Protein AF-A0A367X5G1-F1 (afdb_monomer_lite)

Structure (mmCIF, N/CA/C/O backbone):
data_AF-A0A367X5G1-F1
#
_entry.id   AF-A0A367X5G1-F1
#
loop_
_atom_site.group_PDB
_atom_site.id
_atom_site.type_symbol
_atom_site.label_atom_id
_atom_site.label_alt_id
_atom_site.label_comp_id
_atom_site.label_asym_id
_atom_site.label_entity_id
_atom_site.label_seq_id
_atom_site.pdbx_PDB_ins_code
_atom_site.Cartn_x
_atom_site.Cartn_y
_atom_site.Cartn_z
_atom_site.occupancy
_atom_site.B_iso_or_equiv
_atom_site.auth_seq_id
_atom_site.auth_comp_id
_atom_site.auth_asym_id
_atom_site.auth_atom_id
_atom_site.pdbx_PDB_model_num
ATOM 1 N N . MET A 1 1 ? -5.431 -6.574 11.612 1.00 63.06 1 MET A N 1
ATOM 2 C CA . MET A 1 1 ? -4.129 -6.789 12.291 1.00 63.06 1 MET A CA 1
ATOM 3 C C . MET A 1 1 ? -3.278 -7.866 11.630 1.00 63.06 1 MET A C 1
ATOM 5 O O . MET A 1 1 ? -2.193 -7.512 11.198 1.00 63.06 1 MET A O 1
ATOM 9 N N . LEU A 1 2 ? -3.741 -9.118 11.477 1.00 77.88 2 LEU A N 1
ATOM 10 C CA . LEU A 1 2 ? -2.926 -10.194 10.876 1.00 77.88 2 LEU A CA 1
ATOM 11 C C . LEU A 1 2 ? -2.351 -9.821 9.493 1.00 77.88 2 LEU A C 1
ATOM 13 O O . LEU A 1 2 ? -1.154 -9.952 9.275 1.00 77.88 2 LEU A O 1
ATOM 17 N N . GLY A 1 3 ? -3.182 -9.261 8.603 1.00 74.31 3 GLY A N 1
ATOM 18 C CA . GLY A 1 3 ? -2.740 -8.799 7.280 1.00 74.31 3 GLY A CA 1
ATOM 19 C C . GLY A 1 3 ? -1.658 -7.712 7.331 1.00 74.31 3 GLY A C 1
ATOM 20 O O . GLY A 1 3 ? -0.680 -7.794 6.599 1.00 74.31 3 GLY A O 1
ATOM 21 N N . GLY A 1 4 ? -1.770 -6.753 8.259 1.00 78.25 4 GLY A N 1
ATOM 22 C CA . GLY A 1 4 ? -0.747 -5.722 8.465 1.00 78.25 4 GLY A CA 1
ATOM 23 C C . GLY A 1 4 ? 0.596 -6.311 8.907 1.00 78.25 4 GLY A C 1
ATOM 24 O O . GLY A 1 4 ? 1.635 -5.938 8.372 1.00 78.25 4 GLY A O 1
ATOM 25 N N . ILE A 1 5 ? 0.579 -7.293 9.813 1.00 81.69 5 ILE A N 1
ATOM 26 C CA . ILE A 1 5 ? 1.795 -7.984 10.270 1.00 81.69 5 ILE A CA 1
ATOM 27 C C . ILE A 1 5 ? 2.436 -8.776 9.125 1.00 81.69 5 ILE A C 1
ATOM 29 O O . ILE A 1 5 ? 3.641 -8.682 8.918 1.00 81.69 5 ILE A O 1
ATOM 33 N N . ILE A 1 6 ? 1.630 -9.497 8.341 1.00 83.50 6 ILE A N 1
ATOM 34 C CA . ILE A 1 6 ? 2.104 -10.263 7.177 1.00 83.50 6 ILE A CA 1
ATOM 35 C C . ILE A 1 6 ? 2.696 -9.338 6.102 1.00 83.50 6 ILE A C 1
ATOM 37 O O . ILE A 1 6 ? 3.604 -9.743 5.385 1.00 83.50 6 ILE A O 1
ATOM 41 N N . SER A 1 7 ? 2.237 -8.086 6.007 1.00 81.00 7 SER A N 1
ATOM 42 C CA . SER A 1 7 ? 2.777 -7.117 5.045 1.00 81.00 7 SER A CA 1
ATOM 43 C C . SER A 1 7 ? 4.079 -6.430 5.463 1.00 81.00 7 SER A C 1
ATOM 45 O O . SER A 1 7 ? 4.793 -5.935 4.599 1.00 81.00 7 SER A O 1
ATOM 47 N N . LEU A 1 8 ? 4.435 -6.417 6.752 1.00 81.88 8 LEU A N 1
ATOM 48 C CA . LEU A 1 8 ? 5.690 -5.817 7.229 1.00 81.88 8 LEU A CA 1
ATOM 49 C C . LEU A 1 8 ? 6.955 -6.348 6.529 1.00 81.88 8 LEU A C 1
ATOM 51 O O . LEU A 1 8 ? 7.773 -5.516 6.133 1.00 81.88 8 LEU A O 1
ATOM 55 N N . PRO A 1 9 ? 7.145 -7.669 6.316 1.00 81.44 9 PRO A N 1
ATOM 56 C CA . PRO A 1 9 ? 8.292 -8.154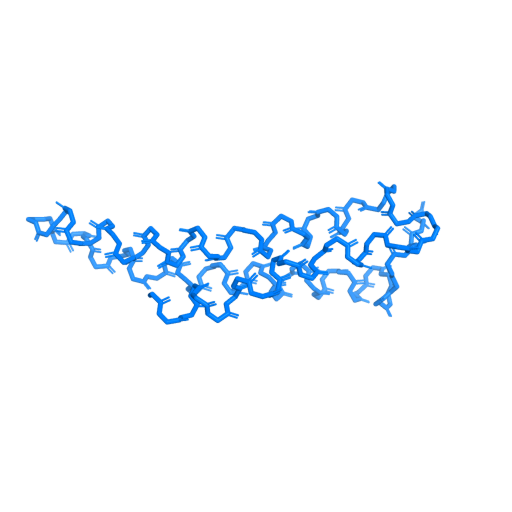 5.552 1.00 81.44 9 PRO A CA 1
ATOM 57 C C . PRO A 1 9 ? 8.309 -7.598 4.125 1.00 81.44 9 PRO A C 1
ATOM 59 O O . PRO A 1 9 ? 9.366 -7.203 3.650 1.00 81.44 9 PRO A O 1
ATOM 62 N N . PHE A 1 10 ? 7.156 -7.463 3.463 1.00 79.25 10 PHE A N 1
ATOM 63 C CA . PHE A 1 10 ? 7.090 -6.851 2.131 1.00 79.25 10 PHE A CA 1
ATOM 64 C C . PHE A 1 10 ? 7.527 -5.382 2.140 1.00 79.25 10 PHE A C 1
ATOM 66 O O . PHE A 1 10 ? 8.200 -4.947 1.210 1.00 79.25 10 PHE A O 1
ATOM 73 N N . VAL A 1 11 ? 7.227 -4.629 3.204 1.00 83.56 11 VAL A N 1
ATOM 74 C CA . VAL A 1 11 ? 7.769 -3.271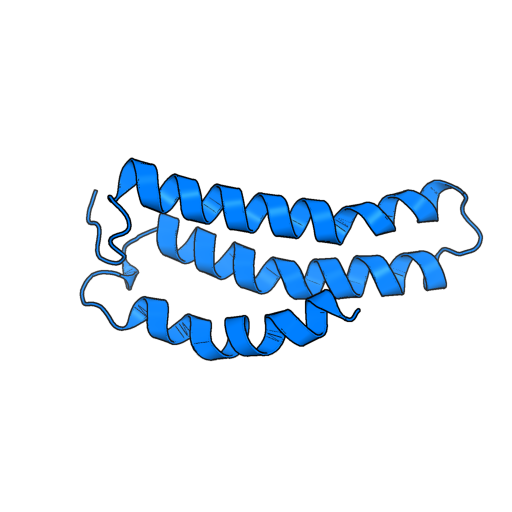 3.377 1.00 83.56 11 VAL A CA 1
ATOM 75 C C . VAL A 1 11 ? 9.282 -3.308 3.598 1.00 83.56 11 VAL A C 1
ATOM 77 O O . VAL A 1 11 ? 9.997 -2.499 3.021 1.00 83.56 11 VAL A O 1
ATOM 80 N N . MET A 1 12 ? 9.809 -4.258 4.369 1.00 83.38 12 MET A N 1
ATOM 81 C CA . MET A 1 12 ? 11.260 -4.364 4.575 1.00 83.38 12 MET A CA 1
ATOM 82 C C . MET A 1 12 ? 12.026 -4.760 3.307 1.00 83.38 12 MET A C 1
ATOM 84 O O . MET A 1 12 ? 13.160 -4.325 3.133 1.00 83.38 12 MET A O 1
ATOM 88 N N . PHE A 1 13 ? 11.408 -5.530 2.408 1.00 79.19 13 PHE A N 1
ATOM 89 C CA . PHE A 1 13 ? 11.987 -5.888 1.106 1.00 79.19 13 PHE A CA 1
ATOM 90 C C . PHE A 1 13 ? 11.705 -4.865 -0.003 1.00 79.19 13 PHE A C 1
ATOM 92 O O . PHE A 1 13 ? 12.316 -4.930 -1.065 1.0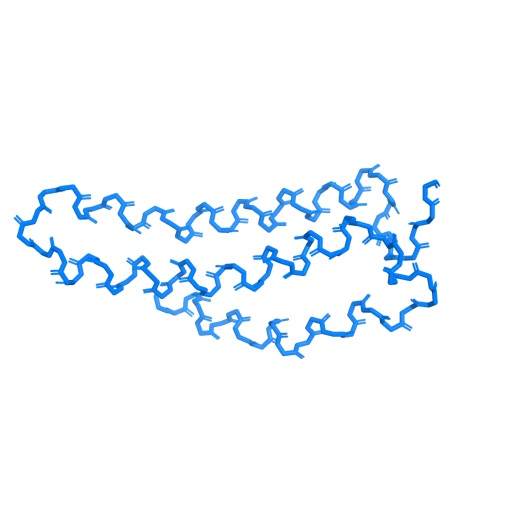0 79.19 13 PHE A O 1
ATOM 99 N N . SER A 1 14 ? 10.827 -3.889 0.231 1.00 79.75 14 SER A N 1
ATOM 100 C CA . SER A 1 14 ? 10.494 -2.854 -0.750 1.00 79.75 14 SER A CA 1
ATOM 101 C C . SER A 1 14 ? 11.673 -2.015 -1.291 1.00 79.75 14 SER A C 1
ATOM 103 O O . SER A 1 14 ? 11.619 -1.692 -2.478 1.00 79.75 14 SER A O 1
ATOM 105 N N . PRO A 1 15 ? 12.768 -1.706 -0.553 1.00 79.44 15 PRO A N 1
ATOM 106 C CA . PRO A 1 15 ? 13.918 -1.017 -1.149 1.00 79.44 15 PRO A CA 1
ATOM 107 C C . PRO A 1 15 ? 14.619 -1.821 -2.255 1.00 79.44 15 PRO A C 1
ATOM 109 O O . PRO A 1 15 ? 15.203 -1.209 -3.142 1.00 79.44 15 PRO A O 1
ATOM 112 N N . MET A 1 16 ? 14.510 -3.159 -2.286 1.00 81.31 16 MET A N 1
ATOM 113 C CA . MET A 1 16 ? 15.054 -3.954 -3.402 1.00 81.31 16 MET A CA 1
ATOM 114 C C . MET A 1 16 ? 14.351 -3.679 -4.737 1.00 81.31 16 MET A C 1
ATOM 116 O O . MET A 1 16 ? 14.917 -3.958 -5.789 1.00 81.31 16 MET A O 1
ATOM 120 N N . MET A 1 17 ? 13.149 -3.092 -4.730 1.00 78.06 17 MET A N 1
ATOM 121 C CA . MET A 1 17 ? 12.490 -2.659 -5.967 1.00 78.06 17 MET A CA 1
ATOM 122 C C . MET A 1 17 ? 13.260 -1.531 -6.669 1.00 78.06 17 MET A C 1
ATOM 124 O O . MET A 1 17 ? 13.088 -1.348 -7.870 1.00 78.06 17 MET A O 1
ATOM 128 N N . PHE A 1 18 ? 14.124 -0.811 -5.943 1.00 81.88 18 PHE A N 1
ATOM 129 C CA . PHE A 1 18 ? 14.910 0.311 -6.455 1.00 81.88 18 PHE A CA 1
ATOM 130 C C . PHE A 1 18 ? 16.340 -0.053 -6.874 1.00 81.88 18 PHE A C 1
ATOM 132 O O . PHE A 1 18 ? 17.089 0.827 -7.279 1.00 81.88 18 PHE A O 1
ATOM 139 N N . ASP A 1 19 ? 16.721 -1.332 -6.820 1.00 80.38 19 ASP A N 1
ATOM 140 C CA . ASP A 1 19 ? 18.101 -1.774 -7.085 1.00 80.38 19 ASP A CA 1
ATOM 141 C C . ASP A 1 19 ? 18.467 -1.767 -8.589 1.00 80.38 19 ASP A C 1
ATOM 143 O O . ASP A 1 19 ? 19.631 -1.840 -8.973 1.00 80.38 19 ASP A O 1
ATOM 147 N N . SER A 1 20 ? 17.472 -1.657 -9.480 1.00 78.06 20 SER A N 1
ATOM 148 C CA . SER A 1 20 ? 17.713 -1.591 -10.929 1.00 78.06 20 SER A CA 1
ATOM 149 C C . SER A 1 20 ? 18.037 -0.163 -11.412 1.00 78.06 20 SER A C 1
ATOM 151 O O . SER A 1 20 ? 17.324 0.778 -11.049 1.00 78.06 20 SER A O 1
ATOM 153 N N . PRO A 1 21 ? 19.057 0.027 -12.277 1.00 70.88 21 PRO A N 1
ATOM 154 C CA . PRO A 1 21 ? 19.456 1.350 -12.758 1.00 70.88 21 PRO A CA 1
ATOM 155 C C . PRO A 1 21 ? 18.316 2.019 -13.538 1.00 70.88 21 PRO A C 1
ATOM 157 O O . PRO A 1 21 ? 17.760 1.425 -14.457 1.00 70.88 21 PRO A O 1
ATOM 160 N N . GLY A 1 22 ? 17.962 3.255 -13.171 1.00 74.56 22 GLY A N 1
ATOM 161 C CA . GLY A 1 22 ? 16.845 4.009 -13.762 1.00 74.56 22 GLY A CA 1
ATOM 162 C C . GLY A 1 22 ? 15.492 3.845 -13.053 1.00 74.56 22 GLY A C 1
ATOM 163 O O . GLY A 1 22 ? 14.560 4.588 -13.356 1.00 74.56 22 GLY A O 1
ATOM 164 N N . SER A 1 23 ? 15.382 2.945 -12.069 1.00 76.62 23 SER A N 1
ATOM 165 C CA . SER A 1 23 ? 14.176 2.751 -11.244 1.00 76.62 23 SER A CA 1
ATOM 166 C C . SER A 1 23 ? 13.767 3.994 -10.447 1.00 76.62 23 SER A C 1
ATOM 168 O O . SER A 1 23 ? 12.584 4.263 -10.259 1.00 76.62 23 SER A O 1
ATOM 170 N N . GLU A 1 24 ? 14.742 4.769 -9.979 1.00 75.69 24 GLU A N 1
ATOM 171 C CA . GLU A 1 24 ? 14.540 5.997 -9.196 1.00 75.69 24 GLU A CA 1
ATOM 172 C C . GLU A 1 24 ? 13.762 7.091 -9.943 1.00 75.69 24 GLU A C 1
ATOM 174 O O . GLU A 1 24 ? 13.116 7.929 -9.321 1.00 75.69 24 GLU A O 1
ATOM 179 N N . ASN A 1 25 ? 13.758 7.058 -11.277 1.00 78.44 25 ASN A N 1
ATOM 180 C CA . ASN A 1 25 ? 13.026 8.023 -12.096 1.00 78.44 25 ASN A CA 1
ATOM 181 C C . ASN A 1 25 ? 11.596 7.560 -12.423 1.00 78.44 25 ASN A C 1
ATOM 183 O O . ASN A 1 25 ? 10.815 8.313 -13.007 1.00 78.44 25 ASN A O 1
ATOM 187 N N . ASN A 1 26 ? 11.221 6.334 -12.045 1.00 81.00 26 ASN A N 1
ATOM 18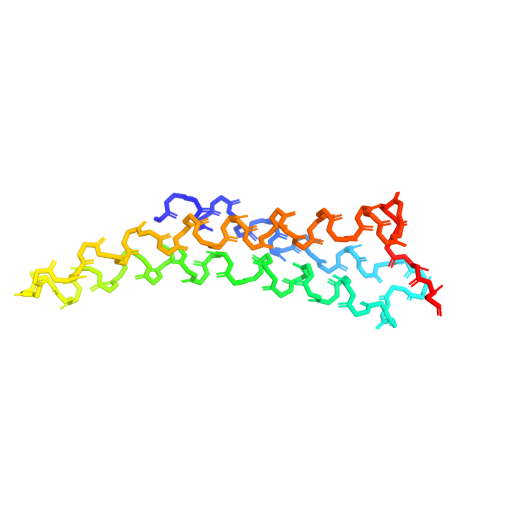8 C CA . ASN A 1 26 ? 9.935 5.754 -12.400 1.00 81.00 26 ASN A CA 1
ATOM 189 C C . ASN A 1 26 ? 8.849 6.101 -11.366 1.00 81.00 26 ASN A C 1
ATOM 191 O O . ASN A 1 26 ? 8.768 5.529 -10.276 1.00 81.00 26 ASN A O 1
ATOM 195 N N . ILE A 1 27 ? 7.950 7.018 -11.734 1.00 84.06 27 ILE A N 1
ATOM 196 C CA . ILE A 1 27 ? 6.833 7.453 -10.880 1.00 84.06 27 ILE A CA 1
ATOM 197 C C . ILE A 1 27 ? 5.881 6.308 -10.499 1.00 84.06 27 ILE A C 1
ATOM 199 O O . ILE A 1 27 ? 5.349 6.293 -9.389 1.00 84.06 27 ILE A O 1
ATOM 203 N N . TYR A 1 28 ? 5.685 5.320 -11.378 1.00 83.94 28 TYR A N 1
ATOM 204 C CA . TYR A 1 28 ? 4.796 4.183 -11.112 1.00 83.94 28 TYR A CA 1
ATOM 205 C C . TYR A 1 28 ? 5.365 3.262 -10.032 1.00 83.94 28 TYR A C 1
ATOM 207 O O . TYR A 1 28 ? 4.615 2.671 -9.256 1.00 83.94 28 TYR A O 1
ATOM 215 N N . LEU A 1 29 ? 6.692 3.181 -9.946 1.00 84.94 29 LEU A N 1
ATOM 216 C CA . LEU A 1 29 ? 7.388 2.394 -8.939 1.00 84.94 29 LEU A CA 1
ATOM 217 C C . LEU A 1 29 ? 7.321 3.067 -7.566 1.00 84.94 29 LEU A C 1
ATOM 219 O O . LEU A 1 29 ? 7.004 2.406 -6.579 1.00 84.94 29 LEU A O 1
ATOM 223 N N . HIS A 1 30 ? 7.484 4.391 -7.505 1.00 85.69 30 HIS A N 1
ATOM 224 C CA . HIS A 1 30 ? 7.207 5.161 -6.288 1.00 85.69 30 HIS A CA 1
ATOM 225 C C . HIS A 1 30 ? 5.756 5.011 -5.815 1.00 85.69 30 HIS A C 1
ATOM 227 O O . HIS A 1 30 ? 5.503 4.897 -4.616 1.00 85.69 30 HIS A O 1
ATOM 233 N N . LEU A 1 31 ? 4.800 4.975 -6.746 1.00 87.69 31 LEU A N 1
ATOM 234 C CA . LEU A 1 31 ? 3.386 4.786 -6.431 1.00 87.69 31 LEU A CA 1
ATOM 235 C C . LEU A 1 31 ? 3.111 3.370 -5.893 1.00 87.69 31 LEU A C 1
ATOM 237 O O . LEU A 1 31 ? 2.398 3.219 -4.899 1.00 87.69 31 LEU A O 1
ATOM 241 N N . LEU A 1 32 ? 3.753 2.346 -6.468 1.00 87.50 32 LEU A N 1
ATOM 242 C CA . LEU A 1 32 ? 3.733 0.976 -5.950 1.00 87.50 32 LEU A CA 1
ATOM 243 C C . LEU A 1 32 ? 4.339 0.898 -4.542 1.00 87.50 32 LEU A C 1
ATOM 245 O O . LEU A 1 32 ? 3.700 0.364 -3.637 1.00 87.50 32 LEU A O 1
ATOM 249 N N . PHE A 1 33 ? 5.515 1.484 -4.324 1.00 88.44 33 PHE A N 1
ATOM 250 C CA . PHE A 1 33 ? 6.149 1.555 -3.006 1.00 88.44 33 PHE A CA 1
ATOM 251 C C . PHE A 1 33 ? 5.235 2.235 -1.977 1.00 88.44 33 PHE A C 1
ATOM 253 O O . PHE A 1 33 ? 4.990 1.696 -0.896 1.00 88.44 33 PHE A O 1
ATOM 260 N N . GLY A 1 34 ? 4.649 3.377 -2.347 1.00 88.12 34 GLY A N 1
ATOM 261 C CA . GLY A 1 34 ? 3.682 4.091 -1.520 1.00 88.12 34 GLY A CA 1
ATOM 262 C C . GLY A 1 34 ? 2.471 3.227 -1.170 1.00 88.12 34 GLY A C 1
ATOM 263 O O . GLY A 1 34 ? 2.058 3.201 -0.014 1.00 88.12 34 GLY A O 1
ATOM 264 N N . SER A 1 35 ? 1.939 2.461 -2.127 1.00 89.38 35 SER A N 1
ATOM 265 C CA . SER A 1 35 ? 0.806 1.554 -1.894 1.00 89.38 35 SER A CA 1
ATOM 266 C C . SER A 1 35 ? 1.132 0.426 -0.906 1.00 89.38 35 SER A C 1
ATOM 268 O O . SER A 1 35 ? 0.333 0.137 -0.012 1.00 89.38 35 SER A O 1
ATOM 270 N N . VAL A 1 36 ? 2.329 -0.162 -1.012 1.00 89.00 36 VAL A N 1
ATOM 271 C CA . VAL A 1 36 ? 2.811 -1.238 -0.131 1.00 89.00 36 VAL A CA 1
ATOM 272 C C . VAL A 1 36 ? 3.007 -0.729 1.297 1.00 89.00 36 VAL A C 1
ATOM 274 O O . VAL A 1 36 ? 2.697 -1.448 2.244 1.00 89.00 36 VAL A O 1
ATOM 277 N N . LEU A 1 37 ? 3.445 0.522 1.468 1.00 89.00 37 LEU A N 1
ATOM 278 C CA . LEU A 1 37 ? 3.591 1.170 2.777 1.00 89.00 37 LEU A CA 1
ATOM 279 C C . LEU A 1 37 ? 2.237 1.614 3.359 1.00 89.00 37 LEU A C 1
ATOM 281 O O . LEU A 1 37 ? 2.007 1.515 4.565 1.00 89.00 37 LEU A O 1
ATOM 285 N N . LEU A 1 38 ? 1.300 2.040 2.509 1.00 89.31 38 LEU A N 1
ATOM 286 C CA . LEU A 1 38 ? -0.048 2.443 2.918 1.00 89.31 38 LEU A CA 1
ATOM 287 C C . LEU A 1 38 ? -0.861 1.265 3.479 1.00 89.31 38 LEU A C 1
ATOM 289 O O . LEU A 1 38 ? -1.652 1.441 4.407 1.00 89.31 38 LEU A O 1
ATOM 293 N N . PHE A 1 39 ? -0.672 0.058 2.942 1.00 89.31 39 PHE A N 1
ATOM 294 C CA . PHE A 1 39 ? -1.426 -1.133 3.334 1.00 89.31 39 PHE A CA 1
ATOM 295 C C . PHE A 1 39 ? -1.321 -1.512 4.829 1.00 89.31 39 PHE A C 1
ATOM 297 O O . PHE A 1 39 ? -2.374 -1.682 5.461 1.00 89.31 39 PHE A O 1
ATOM 304 N N . PRO A 1 40 ? -0.129 -1.632 5.452 1.00 88.19 40 PRO A N 1
ATOM 305 C CA . PRO A 1 40 ? -0.030 -1.884 6.887 1.00 88.19 40 PRO A CA 1
ATOM 306 C C . PRO A 1 40 ? -0.641 -0.741 7.696 1.00 88.19 40 PRO A C 1
ATOM 308 O O . PRO A 1 40 ? -1.370 -1.011 8.650 1.00 88.19 40 PRO A O 1
ATOM 311 N N . VAL A 1 41 ? -0.435 0.517 7.290 1.00 88.94 41 VAL A N 1
ATOM 312 C CA . VAL A 1 41 ? -1.024 1.687 7.964 1.00 88.94 41 VAL A CA 1
ATOM 313 C C . VAL A 1 41 ? -2.553 1.607 7.955 1.00 88.94 41 VAL A C 1
ATOM 315 O O . VAL A 1 41 ? -3.176 1.734 9.009 1.00 88.94 41 VAL A O 1
ATOM 318 N N . MET A 1 42 ? -3.163 1.307 6.804 1.00 89.19 42 MET A N 1
ATOM 319 C CA . MET A 1 42 ? -4.612 1.099 6.674 1.00 89.19 42 MET A CA 1
ATOM 320 C C . MET A 1 42 ? -5.114 -0.129 7.444 1.00 89.19 42 MET A C 1
ATOM 322 O O . MET A 1 42 ? -6.215 -0.124 7.990 1.00 89.19 42 MET A O 1
ATOM 326 N N . SER A 1 43 ? -4.307 -1.184 7.528 1.00 88.56 43 SER A N 1
ATOM 327 C CA . SER A 1 43 ? -4.642 -2.398 8.279 1.00 88.56 43 SER A CA 1
ATOM 328 C C . SER A 1 43 ? -4.592 -2.200 9.797 1.00 88.56 43 SER A C 1
ATOM 330 O O . SER A 1 43 ? -5.353 -2.847 10.526 1.00 88.56 43 SER A O 1
ATOM 332 N N . PHE A 1 44 ? -3.697 -1.340 10.288 1.00 88.06 44 PHE A N 1
ATOM 333 C CA . PHE A 1 44 ? -3.644 -0.939 11.694 1.00 88.06 44 PHE A CA 1
ATOM 334 C C . PHE A 1 44 ? -4.749 0.058 12.022 1.00 88.06 44 PHE A C 1
ATOM 336 O O . PHE A 1 44 ? -5.449 -0.129 13.017 1.00 88.06 44 PHE A O 1
ATOM 343 N N . SER A 1 45 ? -4.968 1.058 11.169 1.00 88.00 45 SER A N 1
ATOM 344 C CA . SER A 1 45 ? -6.033 2.043 11.352 1.00 88.00 45 SER A CA 1
ATOM 345 C C . SER A 1 45 ? -7.411 1.371 11.356 1.00 88.00 45 SER A C 1
ATOM 347 O O . SER A 1 45 ? -8.188 1.581 12.284 1.00 88.00 45 SER A O 1
ATOM 349 N N . GLY A 1 46 ? -7.669 0.454 10.422 1.00 85.94 46 GLY A N 1
ATOM 350 C CA . GLY A 1 46 ? -8.907 -0.325 10.360 1.00 85.94 46 GLY A CA 1
ATOM 351 C C . GLY A 1 46 ? -9.147 -1.246 11.560 1.00 85.94 46 GLY A C 1
ATOM 352 O O . GLY A 1 46 ? -10.267 -1.698 11.752 1.00 85.94 46 GLY A O 1
ATOM 353 N N . ALA A 1 47 ? -8.136 -1.521 12.391 1.00 83.88 47 ALA A N 1
ATOM 354 C CA . ALA A 1 47 ? -8.298 -2.269 13.640 1.00 83.88 47 ALA A CA 1
ATOM 355 C C . ALA A 1 47 ? -8.364 -1.353 14.875 1.00 83.88 47 ALA A C 1
ATOM 357 O O . ALA A 1 47 ? -9.100 -1.636 15.818 1.00 83.88 47 ALA A O 1
ATOM 358 N N . PHE A 1 48 ? -7.612 -0.252 14.869 1.00 86.31 48 PHE A N 1
ATOM 359 C CA . PHE A 1 48 ? -7.512 0.679 15.990 1.00 86.31 48 PHE A CA 1
ATOM 360 C C . PHE A 1 48 ? -8.701 1.645 16.068 1.00 86.31 48 PHE A C 1
ATOM 362 O O . PHE A 1 48 ? -9.304 1.802 17.131 1.00 86.31 48 PHE A O 1
ATOM 369 N N . PHE A 1 49 ? -9.086 2.260 14.944 1.00 86.00 49 PHE A N 1
ATOM 370 C CA . PHE A 1 49 ? -10.205 3.204 14.894 1.00 86.00 49 PHE A CA 1
ATOM 371 C C . PHE A 1 49 ? -11.538 2.598 15.326 1.00 86.00 49 PHE A C 1
ATOM 373 O O . PHE A 1 49 ? -12.233 3.266 16.093 1.00 86.00 49 PHE A O 1
ATOM 380 N N . PRO A 1 50 ? -11.912 1.364 14.933 1.00 83.88 50 PRO A N 1
ATOM 381 C CA . PRO A 1 50 ? -13.196 0.840 15.362 1.00 83.88 50 PRO A CA 1
ATOM 382 C C . PRO A 1 50 ? -13.278 0.544 16.859 1.00 83.88 50 PRO A C 1
ATOM 384 O O . PRO A 1 50 ? -14.352 0.661 17.453 1.00 83.88 50 PRO A O 1
ATOM 387 N N . TRP A 1 51 ? -12.144 0.216 17.484 1.00 83.56 51 TRP A N 1
ATOM 388 C CA . TRP A 1 51 ? -12.045 0.087 18.935 1.00 83.56 51 TRP A CA 1
ATOM 389 C C . TRP A 1 51 ? -12.164 1.450 19.631 1.00 83.56 51 TRP A C 1
ATOM 391 O O . TRP A 1 51 ? -12.957 1.595 20.561 1.00 83.56 51 TRP A O 1
ATOM 401 N N . LEU A 1 52 ? -11.447 2.466 19.139 1.00 85.94 52 LEU A N 1
ATOM 402 C CA . LEU A 1 52 ? -11.472 3.820 19.702 1.00 85.94 52 LEU A CA 1
ATOM 403 C C . LEU A 1 52 ? -12.847 4.496 19.545 1.00 85.94 52 LEU A C 1
ATOM 405 O O . LEU A 1 52 ? -13.344 5.146 20.461 1.00 85.94 52 LEU A O 1
ATOM 409 N N . LEU A 1 53 ? -13.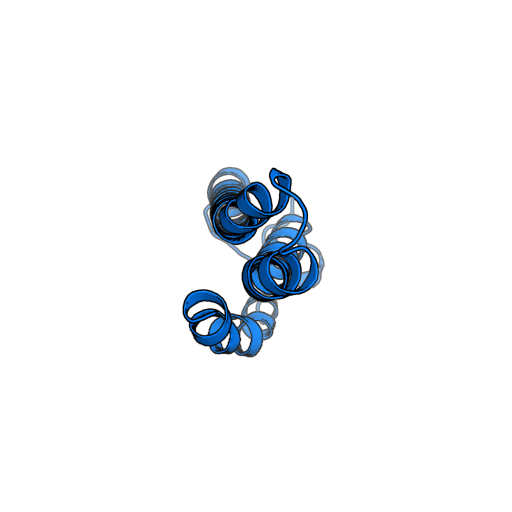492 4.310 18.393 1.00 86.06 53 LEU A N 1
ATOM 410 C CA . LEU A 1 53 ? -14.782 4.904 18.030 1.00 86.06 53 LEU A CA 1
ATOM 411 C C . LEU A 1 53 ? -15.955 3.942 18.260 1.00 86.06 53 LEU A C 1
ATOM 413 O O . LEU A 1 53 ? -17.012 4.101 17.651 1.00 86.06 53 LEU A O 1
ATOM 417 N N . ARG A 1 54 ? -15.813 2.966 19.169 1.00 78.50 54 ARG A N 1
ATOM 418 C CA . ARG A 1 54 ? -16.821 1.923 19.459 1.00 78.50 54 ARG A CA 1
ATOM 419 C C . ARG A 1 54 ? -18.238 2.458 19.707 1.00 78.50 54 ARG A C 1
ATOM 421 O O . ARG A 1 54 ? -19.210 1.744 19.488 1.00 78.50 54 ARG A O 1
ATOM 428 N N . ARG A 1 55 ? -18.368 3.703 20.173 1.00 81.62 55 ARG A N 1
ATOM 429 C CA . ARG A 1 55 ? -19.655 4.357 20.460 1.00 81.62 55 ARG A CA 1
ATOM 430 C C . ARG A 1 55 ? -20.430 4.786 19.203 1.00 81.62 55 ARG A C 1
ATOM 432 O O . ARG A 1 55 ? -21.625 5.040 19.300 1.00 81.62 55 ARG A O 1
ATOM 439 N N . TRP A 1 56 ? -19.778 4.881 18.045 1.00 82.00 56 TRP A N 1
ATOM 440 C CA . TRP A 1 56 ? -20.376 5.370 16.801 1.00 82.00 56 TRP A CA 1
ATOM 441 C C . TRP A 1 56 ? -20.727 4.211 15.866 1.00 82.00 56 TRP A C 1
ATOM 443 O O . TRP A 1 56 ? -19.863 3.412 15.520 1.00 82.00 56 TRP A O 1
ATOM 453 N N . ALA A 1 57 ? -21.972 4.153 15.383 1.00 78.81 57 ALA A N 1
ATOM 454 C CA . ALA A 1 57 ? -22.426 3.106 14.454 1.00 78.81 57 ALA A CA 1
ATOM 455 C C . ALA A 1 57 ? -21.629 3.078 13.132 1.00 78.81 57 ALA A C 1
ATOM 457 O O . ALA A 1 57 ? -21.448 2.026 12.525 1.00 78.81 57 ALA A O 1
ATOM 458 N N . TRP A 1 58 ? -21.075 4.224 12.725 1.00 79.88 58 TRP A N 1
ATOM 459 C CA . TRP A 1 58 ? -20.232 4.365 11.534 1.00 79.88 58 TRP A CA 1
ATOM 460 C C . TRP A 1 58 ? -18.840 3.728 11.673 1.00 79.88 58 TRP A C 1
ATOM 462 O O . TRP A 1 58 ? -18.126 3.583 10.686 1.00 79.88 58 TRP A O 1
ATOM 472 N N . SER A 1 59 ? -18.467 3.297 12.880 1.00 75.75 59 SER A N 1
ATOM 473 C CA . SER A 1 59 ? -17.207 2.612 13.177 1.00 75.75 59 SER A CA 1
ATOM 474 C C . SER A 1 59 ? -16.982 1.360 12.310 1.00 75.75 59 SER A C 1
ATOM 476 O O . SER A 1 59 ? -15.852 1.051 11.929 1.00 75.75 59 SER A O 1
ATOM 478 N N . ALA A 1 60 ? -18.062 0.683 11.903 1.00 80.25 60 ALA A N 1
ATOM 479 C CA . ALA A 1 60 ? -17.994 -0.507 11.057 1.00 80.25 60 ALA A CA 1
ATOM 480 C C . ALA A 1 60 ? -17.347 -0.253 9.680 1.00 80.25 60 ALA A C 1
ATOM 482 O O . ALA A 1 60 ? -16.714 -1.153 9.133 1.00 80.25 60 ALA A O 1
ATOM 483 N N . TRP A 1 61 ? -17.429 0.967 9.139 1.00 83.56 61 TRP A N 1
ATOM 484 C CA . TRP A 1 61 ? -16.828 1.303 7.842 1.00 83.56 61 TRP A CA 1
ATOM 485 C C . TRP A 1 61 ? -15.297 1.218 7.853 1.00 83.56 61 TRP A C 1
ATOM 487 O O . TRP A 1 61 ? -14.691 0.925 6.823 1.00 83.56 61 TRP A O 1
ATOM 497 N N . PHE A 1 62 ? -14.656 1.386 9.015 1.00 84.75 62 PHE A N 1
ATOM 498 C CA . PHE A 1 62 ? -13.203 1.257 9.133 1.00 84.75 62 PHE A CA 1
ATOM 499 C C . PHE A 1 62 ? -12.703 -0.174 8.874 1.00 84.75 62 PHE A C 1
ATOM 501 O O . PHE A 1 62 ? -11.548 -0.344 8.489 1.00 84.75 62 PHE A O 1
ATOM 508 N N . PHE A 1 63 ? -13.561 -1.199 8.967 1.00 83.50 63 PHE A N 1
ATOM 509 C CA . PHE A 1 63 ? -13.194 -2.568 8.578 1.00 83.50 63 PHE A CA 1
ATOM 510 C C . PHE A 1 63 ? -12.937 -2.729 7.072 1.00 83.50 63 PHE A C 1
ATOM 512 O O . PHE A 1 63 ? -12.264 -3.679 6.675 1.00 83.50 63 PHE A O 1
ATOM 519 N N . LEU A 1 64 ? -13.421 -1.808 6.230 1.00 87.12 64 LEU A N 1
ATOM 520 C CA . LEU A 1 64 ? -13.202 -1.842 4.779 1.00 87.12 64 LEU A CA 1
ATOM 521 C C . LEU A 1 64 ? -11.853 -1.237 4.350 1.00 87.12 64 LEU A C 1
ATOM 523 O O . LEU A 1 64 ? -11.385 -1.513 3.248 1.00 87.12 64 LEU A O 1
ATOM 527 N N . PHE A 1 65 ? -11.186 -0.467 5.214 1.00 86.81 65 PHE A N 1
ATOM 528 C CA . PHE A 1 65 ? -9.882 0.149 4.927 1.00 86.81 65 PHE A CA 1
ATOM 529 C C . PHE A 1 65 ? -8.801 -0.832 4.434 1.00 86.81 65 PHE A C 1
ATOM 531 O O . PHE A 1 65 ? -8.150 -0.521 3.436 1.00 86.81 65 PHE A O 1
ATOM 538 N N . PRO A 1 66 ? -8.591 -2.018 5.042 1.00 85.50 66 PRO A N 1
ATOM 539 C CA . PRO A 1 66 ? -7.613 -2.978 4.525 1.00 85.50 66 PRO A CA 1
ATOM 540 C C . PRO A 1 66 ? -7.958 -3.494 3.119 1.00 85.50 66 PRO A C 1
ATOM 542 O O . PRO A 1 66 ? -7.055 -3.727 2.315 1.00 85.50 66 PRO A O 1
ATOM 545 N N . PHE A 1 67 ? -9.245 -3.632 2.783 1.00 88.69 67 PHE A N 1
ATOM 546 C CA . PHE A 1 67 ? -9.660 -4.006 1.427 1.00 88.69 67 PHE A CA 1
ATOM 547 C C . PHE A 1 67 ? -9.321 -2.905 0.424 1.00 88.69 67 PHE A C 1
ATOM 549 O O . PHE A 1 67 ? -8.796 -3.197 -0.649 1.00 88.69 67 PHE A O 1
ATOM 556 N N . PHE A 1 68 ? -9.535 -1.642 0.801 1.00 89.31 68 PHE A N 1
ATOM 557 C CA . PHE A 1 68 ? -9.149 -0.499 -0.022 1.00 89.31 68 PHE A CA 1
ATOM 558 C C . PHE A 1 68 ? -7.631 -0.442 -0.244 1.00 89.31 68 PHE A C 1
ATOM 560 O O . PHE A 1 68 ? -7.180 -0.295 -1.378 1.00 89.31 68 PHE A O 1
ATOM 567 N N . GLY A 1 69 ? -6.836 -0.660 0.808 1.00 87.75 69 GLY A N 1
ATOM 568 C CA . GLY A 1 69 ? -5.377 -0.747 0.699 1.00 87.75 69 GLY A CA 1
ATOM 569 C C . GLY A 1 69 ? -4.916 -1.884 -0.219 1.00 87.75 69 GLY A C 1
ATOM 570 O O . GLY A 1 69 ? -4.045 -1.679 -1.058 1.00 87.75 69 GLY A O 1
ATOM 571 N N . THR A 1 70 ? -5.540 -3.065 -0.121 1.00 88.75 70 THR A N 1
ATOM 572 C CA . THR A 1 70 ? -5.228 -4.204 -1.008 1.00 88.75 70 THR A CA 1
ATOM 573 C C . THR A 1 70 ? -5.545 -3.868 -2.463 1.00 88.75 70 THR A C 1
ATOM 575 O O . THR A 1 70 ? -4.724 -4.100 -3.350 1.00 88.75 70 THR A O 1
ATOM 578 N N . GLY A 1 71 ? -6.717 -3.276 -2.711 1.00 91.94 71 GLY A N 1
ATOM 579 C CA . GLY A 1 71 ? -7.117 -2.824 -4.040 1.00 91.94 71 GLY A CA 1
ATOM 580 C C . GLY A 1 71 ? -6.136 -1.808 -4.620 1.00 91.94 71 GLY A C 1
ATOM 581 O O . GLY A 1 71 ? -5.788 -1.901 -5.794 1.00 91.94 71 GLY A O 1
ATOM 582 N N . PHE A 1 72 ? -5.621 -0.897 -3.794 1.00 91.44 72 PHE A N 1
ATOM 583 C CA . PHE A 1 72 ? -4.646 0.104 -4.218 1.00 91.44 72 PHE A CA 1
ATOM 584 C C . PHE A 1 72 ? -3.288 -0.510 -4.603 1.00 91.44 72 PHE A C 1
ATOM 586 O O . PHE A 1 72 ? -2.691 -0.100 -5.599 1.00 91.44 72 PHE A O 1
ATOM 593 N N . VAL A 1 73 ? -2.827 -1.542 -3.886 1.00 89.88 73 VAL A N 1
ATOM 594 C CA . VAL A 1 73 ? -1.612 -2.298 -4.251 1.00 89.88 73 VAL A CA 1
ATOM 595 C C . VAL A 1 73 ? -1.797 -3.014 -5.589 1.00 89.88 73 VAL A C 1
ATOM 597 O O . VAL A 1 73 ? -0.957 -2.887 -6.478 1.00 89.88 73 VAL A O 1
ATOM 600 N N . ILE A 1 74 ? -2.921 -3.715 -5.773 1.00 91.50 74 ILE A N 1
ATOM 601 C CA . ILE A 1 74 ? -3.239 -4.413 -7.031 1.00 91.50 74 ILE A CA 1
ATOM 602 C C . ILE A 1 74 ? -3.339 -3.416 -8.192 1.00 91.50 74 ILE A C 1
ATOM 604 O O . ILE A 1 74 ? -2.811 -3.657 -9.277 1.00 91.50 74 ILE A O 1
ATOM 608 N N . PHE A 1 75 ? -3.980 -2.271 -7.969 1.00 91.69 75 PHE A N 1
ATOM 609 C CA . PHE A 1 75 ? -4.093 -1.210 -8.964 1.00 91.69 75 PHE A CA 1
ATOM 610 C C . PHE A 1 75 ? -2.723 -0.655 -9.377 1.00 91.69 75 PHE A C 1
ATOM 612 O O . PHE A 1 75 ? -2.435 -0.512 -10.561 1.00 91.69 75 PHE A O 1
ATOM 619 N N . SER A 1 76 ? -1.839 -0.414 -8.410 1.00 88.44 76 SER A N 1
ATOM 620 C CA . SER A 1 76 ? -0.482 0.080 -8.672 1.00 88.44 76 SER A CA 1
ATOM 621 C C . SER A 1 76 ? 0.360 -0.954 -9.427 1.00 88.44 76 SER A C 1
ATOM 623 O O . SER A 1 76 ? 1.061 -0.617 -10.381 1.00 88.44 76 SER A O 1
ATOM 625 N N . ALA A 1 77 ? 0.243 -2.232 -9.054 1.00 87.62 77 ALA A N 1
ATOM 626 C CA . ALA A 1 77 ? 0.935 -3.333 -9.720 1.00 87.62 77 ALA A CA 1
ATOM 627 C C . ALA A 1 77 ? 0.453 -3.532 -11.165 1.00 87.62 77 ALA A C 1
ATOM 629 O O . ALA A 1 77 ? 1.264 -3.668 -12.079 1.00 87.62 77 ALA A O 1
ATOM 630 N N . THR A 1 78 ? -0.862 -3.497 -11.394 1.00 89.38 78 THR A N 1
ATOM 631 C CA . THR A 1 78 ? -1.436 -3.609 -12.745 1.00 89.38 78 THR A CA 1
ATOM 632 C C . THR A 1 78 ? -1.087 -2.405 -13.615 1.00 89.38 78 THR A C 1
ATOM 634 O O . THR A 1 78 ? -0.787 -2.582 -14.793 1.00 89.38 78 THR A O 1
ATOM 637 N N . LEU A 1 79 ? -1.030 -1.194 -13.053 1.00 87.25 79 LEU A N 1
ATOM 638 C CA . LEU A 1 79 ? -0.534 -0.017 -13.770 1.00 87.25 79 LEU A CA 1
ATOM 639 C C . LEU A 1 79 ? 0.918 -0.192 -14.222 1.00 87.25 79 LEU A C 1
ATOM 641 O O . LEU A 1 79 ? 1.222 0.065 -15.388 1.00 87.25 79 LEU A O 1
ATOM 645 N N . LEU A 1 80 ? 1.797 -0.677 -13.341 1.00 85.25 80 LEU A N 1
ATOM 646 C CA . LEU A 1 80 ? 3.182 -0.989 -13.702 1.00 85.25 80 LEU A CA 1
ATOM 647 C C . LEU A 1 80 ? 3.237 -2.061 -14.805 1.00 85.25 80 LEU A C 1
ATOM 649 O O . LEU A 1 80 ? 4.014 -1.953 -15.753 1.00 85.25 80 LEU A O 1
ATOM 653 N N . GLN A 1 81 ? 2.376 -3.076 -14.730 1.00 87.12 81 GLN A N 1
ATOM 654 C CA . GLN A 1 81 ? 2.315 -4.143 -15.727 1.00 87.12 81 GLN A CA 1
ATOM 655 C C . GLN A 1 81 ? 1.855 -3.641 -17.103 1.00 87.12 81 GLN A C 1
ATOM 657 O O . GLN A 1 81 ? 2.462 -3.988 -18.111 1.00 87.12 81 GLN A O 1
ATOM 662 N N . VAL A 1 82 ? 0.825 -2.794 -17.159 1.00 87.19 82 VAL A N 1
ATOM 663 C CA . VAL A 1 82 ? 0.272 -2.269 -18.420 1.00 87.19 82 VAL A CA 1
ATOM 664 C C . VAL A 1 82 ? 1.195 -1.232 -19.059 1.00 87.19 82 VAL A C 1
ATOM 666 O O . VAL A 1 82 ? 1.339 -1.216 -20.278 1.00 87.19 82 VAL A O 1
ATOM 669 N N . ARG A 1 83 ? 1.813 -0.351 -18.263 1.00 83.31 83 ARG A N 1
ATOM 670 C CA . ARG A 1 83 ? 2.647 0.744 -18.793 1.00 83.31 83 ARG A CA 1
ATOM 671 C C . ARG A 1 83 ? 4.080 0.320 -19.066 1.00 83.31 83 ARG A C 1
ATOM 673 O O . ARG A 1 83 ? 4.688 0.842 -19.990 1.00 83.31 83 ARG A O 1
ATOM 680 N N . CYS A 1 84 ? 4.595 -0.616 -18.278 1.00 78.94 84 CYS A N 1
ATOM 681 C CA . CYS A 1 84 ? 6.013 -0.949 -18.262 1.00 78.94 84 CYS A CA 1
ATOM 682 C C . CYS A 1 84 ? 6.304 -2.434 -18.468 1.00 78.94 84 CYS A C 1
ATOM 684 O O . CYS A 1 84 ? 7.447 -2.859 -18.315 1.00 78.94 84 CYS A O 1
ATOM 686 N N . GLY A 1 85 ? 5.292 -3.245 -18.794 1.00 80.00 85 GLY A N 1
ATOM 687 C CA . GLY A 1 85 ? 5.461 -4.683 -19.027 1.00 80.00 85 GLY A CA 1
ATOM 688 C C . GLY A 1 85 ? 5.950 -5.449 -17.794 1.00 80.00 85 GLY A C 1
ATOM 689 O O . GLY A 1 85 ? 6.464 -6.553 -17.930 1.00 80.00 85 GLY A O 1
ATOM 690 N N . GLY A 1 86 ? 5.828 -4.856 -16.600 1.00 73.12 86 GLY A N 1
ATOM 691 C CA . GLY A 1 86 ? 6.391 -5.393 -15.360 1.00 73.12 86 GLY A CA 1
ATOM 692 C C . GLY A 1 86 ? 7.859 -5.029 -15.115 1.00 73.12 86 GLY A C 1
ATOM 693 O O . GLY A 1 86 ? 8.453 -5.561 -14.182 1.00 73.12 86 GLY A O 1
ATOM 694 N N . ASN A 1 87 ? 8.449 -4.132 -15.912 1.00 79.00 87 ASN A N 1
ATOM 695 C CA . ASN A 1 87 ? 9.814 -3.662 -15.701 1.00 79.00 87 ASN A CA 1
ATOM 696 C C . ASN A 1 87 ? 9.863 -2.465 -14.735 1.00 79.00 87 ASN A C 1
ATOM 698 O O . ASN A 1 87 ? 9.097 -1.506 -14.860 1.00 79.00 87 ASN A O 1
ATOM 702 N N . PHE A 1 88 ? 10.798 -2.515 -13.789 1.00 72.88 88 PHE A N 1
ATOM 703 C CA . PHE A 1 88 ? 10.987 -1.499 -12.754 1.00 72.88 88 PHE A CA 1
ATOM 704 C C . PHE A 1 88 ? 11.733 -0.257 -13.279 1.00 72.88 88 PHE A C 1
ATOM 706 O O . PHE A 1 88 ? 11.388 0.868 -12.922 1.00 72.88 88 PHE A O 1
ATOM 713 N N . ALA A 1 89 ? 12.659 -0.435 -14.225 1.00 69.75 89 ALA A N 1
ATOM 714 C CA . ALA A 1 89 ? 13.486 0.624 -14.823 1.00 69.75 89 ALA A CA 1
ATOM 715 C C . ALA A 1 89 ? 12.880 1.252 -16.095 1.00 69.75 89 ALA A C 1
ATOM 717 O O . ALA A 1 89 ? 13.576 1.641 -17.031 1.00 69.75 89 ALA A O 1
ATOM 718 N N . CYS A 1 90 ? 11.559 1.284 -16.175 1.00 67.69 90 CYS A N 1
ATOM 719 C CA . CYS A 1 90 ? 10.844 1.785 -17.334 1.00 67.69 90 CYS A CA 1
ATOM 720 C C . CYS A 1 90 ? 10.965 3.312 -17.426 1.00 67.69 90 CYS A C 1
ATOM 722 O O . CYS A 1 90 ? 10.434 4.039 -16.586 1.00 67.69 90 CYS A O 1
ATOM 724 N N . VAL A 1 91 ? 11.680 3.785 -18.446 1.00 60.28 91 VAL A N 1
ATOM 725 C CA . VAL A 1 91 ? 11.757 5.201 -18.812 1.00 60.28 91 VAL A CA 1
ATOM 726 C C . VAL A 1 91 ? 10.641 5.450 -19.820 1.00 60.28 91 VAL A C 1
ATOM 728 O O . VAL A 1 91 ? 10.661 4.873 -20.906 1.00 60.28 91 VAL A O 1
ATOM 731 N N . SER A 1 92 ? 9.632 6.225 -19.424 1.00 53.62 92 SER A N 1
ATOM 732 C CA . SER A 1 92 ? 8.583 6.699 -20.335 1.00 53.62 92 SER A CA 1
ATOM 733 C C . SER A 1 92 ? 9.140 7.655 -21.377 1.00 53.62 92 SER A C 1
ATOM 735 O O . SER A 1 92 ? 9.888 8.560 -20.940 1.00 53.62 92 SER A O 1
#

Foldseek 3Di:
DVQLVVLVVVLVCLVVLVVDPQLVVDPLSVQLNVLSVVLSVLVVQLVPQCVVVVVDPCSPVSVCSNVVSVVSNVVSQVVCCVQPVNDSNDDD

pLDDT: mean 82.64, std 6.84, range [53.62, 91.94]

Org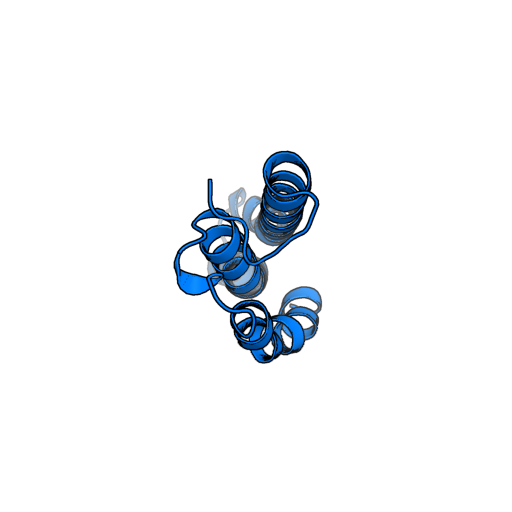anism: NCBI:txid502049

Sequence (92 aa):
MLGGIISLPFVMFSPMMFDSPGSENNIYLHLLFGSVLLFPVMSFSGAFFPWLLRRWAWSAWFFLFPFFGTGFVIFSATLLQVRCGGNFACVS

Secondary structure (DSSP, 8-state):
-HHHHHHHHHHHHGGGGG-STTGGG-HHHHHHHHHHHHHHHHHHHHHHHHHHTTTSGGGGGGGGHHHHHHHHHHHHHHHHHHHHTT-TT---

Radius of gyration: 15.58 Å; chains: 1; bounding box: 42×18×41 Å